Protein AF-A0A9C8L985-F1 (afdb_monomer)

Solvent-accessible surface area (backbone atoms only — not comparable to full-atom values): 3972 Å² total; per-residue (Å²): 136,85,84,77,76,77,76,78,78,71,80,52,64,70,58,53,51,50,51,53,50,52,38,52,52,50,29,54,52,28,45,56,50,19,53,52,33,42,52,51,17,66,76,64,71,38,68,68,43,41,53,54,17,54,51,31,46,49,52,27,52,51,31,50,52,53,4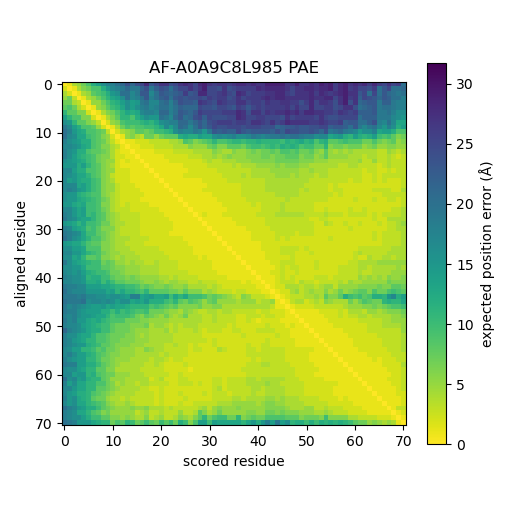7,64,74,73,110

Mean predicted aligned error: 7.2 Å

pLDDT: mean 86.9, std 11.47, range [50.19, 96.62]

Sequence (71 aa):
MNLQHVRQESRDAARQRLYRQAIAIALGGNLLLAVIKSAVAWFSGSSAVFSDAANSISDVLYSLLMAGGLY

Nearest PDB structures (foldseek):
  3txs-assembly1_C  TM=9.462E-01  e=4.297E+00  Biquartavirus 44RR2
  5j0j-assembly1_C  TM=8.743E-01  e=5.903E+00  synthetic construct
  6msr-assembly1_A  TM=7.463E-01  e=9.811E+00  synthetic construct

Radius of gyration: 18.95 Å; Cα contacts (8 Å, |Δi|>4): 46; chains: 1; bounding box: 37×23×60 Å

Structure (mmCIF, N/CA/C/O backbone):
data_AF-A0A9C8L985-F1
#
_entry.id   AF-A0A9C8L985-F1
#
loop_
_atom_site.group_PDB
_atom_site.id
_atom_site.type_symbol
_atom_site.label_atom_id
_atom_site.label_alt_id
_atom_site.label_comp_id
_atom_site.label_asym_id
_atom_site.label_entity_id
_atom_site.label_seq_id
_atom_site.pdbx_PDB_ins_code
_atom_site.Cartn_x
_atom_site.Cartn_y
_atom_site.Cartn_z
_atom_site.occupancy
_atom_site.B_iso_or_equiv
_atom_site.auth_seq_id
_atom_site.auth_comp_id
_atom_site.auth_asym_id
_atom_site.auth_atom_id
_atom_site.pdbx_PDB_model_num
ATOM 1 N N . MET A 1 1 ? -15.543 -14.029 46.545 1.00 50.19 1 MET A N 1
ATOM 2 C CA . MET A 1 1 ? -15.216 -14.039 45.101 1.00 50.19 1 MET A CA 1
ATOM 3 C C . MET A 1 1 ? -15.618 -12.689 44.520 1.00 50.19 1 MET A C 1
ATOM 5 O O . MET A 1 1 ? -16.794 -12.364 44.579 1.00 50.19 1 MET A O 1
ATOM 9 N N . ASN A 1 2 ? -14.662 -11.869 44.071 1.00 54.09 2 ASN A N 1
ATOM 10 C CA . ASN A 1 2 ? -14.936 -10.548 43.490 1.00 54.09 2 ASN A CA 1
ATOM 11 C C . ASN A 1 2 ? -15.076 -10.707 41.968 1.00 54.09 2 ASN A C 1
ATOM 13 O O . ASN A 1 2 ? -14.096 -11.012 41.291 1.00 54.09 2 ASN A O 1
ATOM 17 N N . LEU A 1 3 ? -16.294 -10.560 41.446 1.00 62.72 3 LEU A N 1
ATOM 18 C CA . LEU A 1 3 ? -16.578 -10.575 40.011 1.00 62.72 3 LEU A CA 1
ATOM 19 C C . LEU A 1 3 ? -16.041 -9.278 39.397 1.00 62.72 3 LEU A C 1
ATOM 21 O O . LEU A 1 3 ? -16.714 -8.249 39.413 1.00 62.72 3 LEU A O 1
ATOM 25 N N . GLN A 1 4 ? -14.814 -9.314 38.877 1.00 72.75 4 GLN A N 1
ATOM 26 C CA . GLN A 1 4 ? -14.291 -8.226 38.057 1.00 72.75 4 GLN A CA 1
ATOM 27 C C . GLN A 1 4 ? -15.089 -8.196 36.750 1.00 72.75 4 GLN A C 1
ATOM 29 O O . GLN A 1 4 ? -14.914 -9.046 35.879 1.00 72.75 4 GLN A O 1
ATOM 34 N N . HIS A 1 5 ? -16.006 -7.235 36.637 1.00 63.72 5 HIS A N 1
ATOM 35 C CA . HIS A 1 5 ? -16.666 -6.922 35.377 1.00 63.72 5 HIS A CA 1
ATOM 36 C C . HIS A 1 5 ? -15.588 -6.517 34.369 1.00 63.72 5 HIS A C 1
ATOM 38 O O . HIS A 1 5 ? -14.977 -5.453 34.494 1.00 63.72 5 HIS A O 1
ATOM 44 N N . VAL A 1 6 ? -15.339 -7.377 33.381 1.00 69.56 6 VAL A N 1
ATOM 45 C CA . VAL A 1 6 ? -14.542 -7.022 32.208 1.00 69.56 6 VAL A CA 1
ATOM 46 C C . VAL A 1 6 ? -15.287 -5.877 31.538 1.00 69.56 6 VAL A C 1
ATOM 48 O O . VAL A 1 6 ? -16.396 -6.057 31.035 1.00 69.56 6 VAL A O 1
ATOM 51 N N . ARG A 1 7 ? -14.723 -4.670 31.631 1.00 66.38 7 ARG A N 1
ATOM 52 C CA . ARG A 1 7 ? -15.298 -3.464 31.041 1.00 66.38 7 ARG A CA 1
ATOM 53 C C . ARG A 1 7 ? -15.448 -3.755 29.549 1.00 66.38 7 ARG A C 1
ATOM 55 O O . ARG A 1 7 ? -14.449 -3.963 28.867 1.00 66.38 7 ARG A O 1
ATOM 62 N N . GLN A 1 8 ? -16.685 -3.860 29.071 1.00 57.53 8 GLN A N 1
ATOM 63 C CA . GLN A 1 8 ? -16.942 -3.990 27.645 1.00 57.53 8 GLN A CA 1
ATOM 64 C C . GLN A 1 8 ? -16.478 -2.676 27.019 1.00 57.53 8 GLN A C 1
ATOM 66 O O . GLN A 1 8 ? -17.123 -1.646 27.195 1.00 57.53 8 GLN A O 1
ATOM 71 N N . GLU A 1 9 ? -15.301 -2.699 26.394 1.00 61.12 9 GLU A N 1
ATOM 72 C CA . GLU A 1 9 ? -14.772 -1.604 25.584 1.00 61.12 9 GLU A CA 1
ATOM 73 C C . GLU A 1 9 ? -15.814 -1.286 24.508 1.00 61.12 9 GLU A C 1
ATOM 75 O O . GLU A 1 9 ? -15.930 -1.960 23.482 1.00 61.12 9 GLU A O 1
ATOM 80 N N . SER A 1 10 ? -16.634 -0.273 24.773 1.00 61.75 10 SER A N 1
ATOM 81 C CA . SER A 1 10 ? -17.479 0.356 23.776 1.00 61.75 10 SER A CA 1
ATOM 82 C C . SER A 1 10 ? -16.548 0.896 22.699 1.00 61.75 10 SER A C 1
ATOM 84 O O . SER A 1 10 ? -15.816 1.849 22.965 1.00 61.75 10 SER A O 1
ATOM 86 N N . ARG A 1 11 ? -16.536 0.257 21.520 1.00 62.84 11 ARG A N 1
ATOM 87 C CA . ARG A 1 11 ? -15.753 0.682 20.351 1.00 62.84 11 ARG A CA 1
ATOM 88 C C . ARG A 1 11 ? -15.908 2.191 20.164 1.00 62.84 11 ARG A C 1
ATOM 90 O O . ARG A 1 11 ? -16.953 2.659 19.721 1.00 62.84 11 ARG A O 1
ATOM 97 N N . ASP A 1 12 ? -14.876 2.941 20.538 1.00 80.81 12 ASP A N 1
ATOM 98 C CA . ASP A 1 12 ? -14.887 4.394 20.444 1.00 80.81 12 ASP A CA 1
ATOM 99 C C . ASP A 1 12 ? -14.855 4.778 18.959 1.00 80.81 12 ASP A C 1
ATOM 101 O O . ASP A 1 12 ? -13.842 4.624 18.267 1.00 80.81 12 ASP A O 1
ATOM 105 N N . ALA A 1 13 ? -16.001 5.226 18.445 1.00 82.69 13 ALA A N 1
ATOM 106 C CA . ALA A 1 13 ? -16.185 5.528 17.030 1.00 82.69 13 ALA A CA 1
ATOM 107 C C . ALA A 1 13 ? -15.208 6.610 16.537 1.00 82.69 13 ALA A C 1
ATOM 109 O O . ALA A 1 13 ? -14.784 6.578 15.377 1.00 82.69 13 ALA A O 1
ATOM 110 N N . ALA A 1 14 ? -14.802 7.535 17.416 1.00 85.44 14 ALA A N 1
ATOM 111 C CA . ALA A 1 14 ? -13.808 8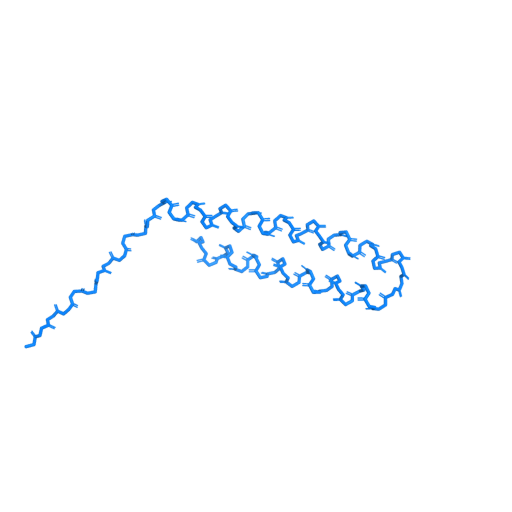.551 17.093 1.00 85.44 14 ALA A CA 1
ATOM 112 C C . ALA A 1 14 ? -12.428 7.917 16.860 1.00 85.44 14 ALA A C 1
ATOM 114 O O . ALA A 1 14 ? -11.788 8.188 15.841 1.00 85.44 14 ALA A O 1
ATOM 115 N N . ARG A 1 15 ? -12.005 6.997 17.739 1.00 86.06 15 ARG A N 1
ATOM 116 C CA . ARG A 1 15 ? -10.759 6.234 17.562 1.00 86.06 15 ARG A CA 1
ATOM 117 C C . ARG A 1 15 ? -10.799 5.362 16.313 1.00 86.06 15 ARG A C 1
ATOM 119 O O . ARG A 1 15 ? -9.834 5.352 15.556 1.00 86.06 15 ARG A O 1
ATOM 126 N N . GLN A 1 16 ? -11.912 4.681 16.040 1.00 86.81 16 GLN A N 1
ATOM 127 C CA . GLN A 1 16 ? -12.028 3.845 14.841 1.00 86.81 16 GLN A CA 1
ATOM 128 C C . GLN A 1 16 ? -11.891 4.670 13.551 1.00 86.81 16 GLN A C 1
ATOM 130 O O . GLN A 1 16 ? -11.257 4.222 12.595 1.00 86.81 16 GLN A O 1
ATOM 135 N N . ARG A 1 17 ? -12.427 5.898 13.524 1.00 89.12 17 ARG A N 1
ATOM 136 C CA . ARG A 1 17 ? -12.263 6.815 12.387 1.00 89.12 17 ARG A CA 1
ATOM 137 C C . ARG A 1 17 ? -10.803 7.227 12.184 1.00 89.12 17 ARG A C 1
ATOM 139 O O . ARG A 1 17 ? -10.351 7.241 11.041 1.00 89.12 17 ARG A O 1
ATOM 146 N N . LEU A 1 18 ? -10.069 7.493 13.267 1.00 92.62 18 LEU A N 1
ATOM 147 C CA . LEU A 1 18 ? -8.632 7.788 13.210 1.00 92.62 18 LEU A CA 1
ATOM 148 C C . LEU A 1 18 ? -7.830 6.597 12.672 1.00 92.62 18 LEU A C 1
ATOM 150 O O . LEU A 1 18 ? -7.007 6.779 11.780 1.00 92.62 18 LEU A O 1
ATOM 154 N N . TYR A 1 19 ? -8.115 5.375 13.134 1.00 91.31 19 TYR A N 1
ATOM 155 C CA . TYR A 1 19 ? -7.458 4.173 12.609 1.00 91.31 19 TYR A CA 1
ATOM 156 C C . TYR A 1 19 ? -7.722 3.976 11.114 1.00 91.31 19 TYR A C 1
ATOM 158 O O . TYR A 1 19 ? -6.791 3.717 10.357 1.00 91.31 19 TYR A O 1
ATOM 166 N N . ARG A 1 20 ? -8.966 4.170 10.658 1.00 91.00 20 ARG A N 1
ATOM 167 C CA . ARG A 1 20 ? -9.299 4.092 9.226 1.00 91.00 20 ARG A CA 1
ATOM 168 C C . ARG A 1 20 ? -8.538 5.133 8.405 1.00 91.00 20 ARG A C 1
ATOM 170 O O . ARG A 1 20 ? -8.047 4.803 7.330 1.00 91.00 20 ARG A O 1
ATOM 177 N N . GLN A 1 21 ? -8.413 6.363 8.906 1.00 94.38 21 GLN A N 1
ATOM 178 C CA . GLN A 1 21 ? -7.631 7.413 8.245 1.00 94.38 21 GLN A CA 1
ATOM 179 C C . GLN A 1 21 ? -6.142 7.065 8.185 1.00 94.38 21 GLN A C 1
ATOM 181 O O . GLN A 1 21 ? -5.545 7.165 7.117 1.00 94.38 21 GLN A O 1
ATOM 186 N N . ALA A 1 22 ? -5.555 6.612 9.294 1.00 94.94 22 ALA A N 1
ATOM 187 C CA . ALA A 1 22 ? -4.150 6.219 9.349 1.00 94.94 22 ALA A CA 1
ATOM 188 C C . ALA A 1 22 ? -3.841 5.080 8.367 1.00 94.94 22 ALA A C 1
ATOM 190 O O . ALA A 1 22 ? -2.873 5.161 7.617 1.00 94.94 22 ALA A O 1
ATOM 191 N N . ILE A 1 23 ? -4.703 4.060 8.313 1.00 93.31 23 ILE A N 1
ATOM 192 C CA . ILE A 1 23 ? -4.574 2.945 7.370 1.00 93.31 23 ILE A CA 1
ATOM 193 C C . ILE A 1 23 ? -4.715 3.424 5.925 1.00 93.31 23 ILE A C 1
ATOM 195 O O . ILE A 1 23 ? -3.926 3.014 5.082 1.00 93.31 23 ILE A O 1
ATOM 199 N N . ALA A 1 24 ? -5.673 4.306 5.626 1.00 94.12 24 ALA A N 1
ATOM 200 C CA . ALA A 1 24 ? -5.840 4.842 4.276 1.00 94.12 24 ALA A CA 1
ATOM 201 C C . ALA A 1 24 ? -4.601 5.628 3.813 1.00 94.12 24 ALA A C 1
ATOM 203 O O . ALA A 1 24 ? -4.149 5.452 2.682 1.00 94.12 24 ALA A O 1
ATOM 204 N N . ILE A 1 25 ? -4.023 6.451 4.696 1.00 96.12 25 ILE A N 1
ATOM 205 C CA . ILE A 1 25 ? -2.794 7.204 4.418 1.00 96.12 25 ILE A CA 1
ATOM 206 C C . ILE A 1 25 ? -1.612 6.249 4.225 1.00 96.12 25 ILE A C 1
ATOM 208 O O . ILE A 1 25 ? -0.891 6.376 3.237 1.00 96.12 25 ILE A O 1
ATOM 212 N N . ALA A 1 26 ? -1.427 5.280 5.126 1.00 94.31 26 ALA A N 1
ATOM 213 C CA . ALA A 1 26 ? -0.336 4.310 5.049 1.00 94.31 26 ALA A CA 1
ATOM 214 C C . ALA A 1 26 ? -0.418 3.467 3.771 1.00 94.31 26 ALA A C 1
ATOM 216 O O . ALA A 1 26 ? 0.565 3.333 3.050 1.00 94.31 26 ALA A O 1
ATOM 217 N N . LEU A 1 27 ? -1.605 2.958 3.447 1.00 93.94 27 LEU A N 1
ATOM 218 C CA . LEU A 1 27 ? -1.832 2.151 2.257 1.00 93.9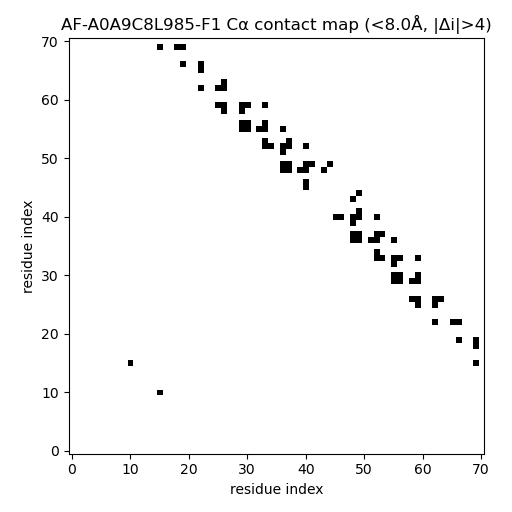4 27 LEU A CA 1
ATOM 219 C C . LEU A 1 27 ? -1.602 2.955 0.975 1.00 93.94 27 LEU A C 1
ATOM 221 O O . LEU A 1 27 ? -0.891 2.491 0.088 1.00 93.94 27 LEU A O 1
ATOM 225 N N . GLY A 1 28 ? -2.150 4.171 0.891 1.00 95.88 28 GLY A N 1
ATOM 226 C CA . GLY A 1 28 ? -1.940 5.051 -0.257 1.00 95.88 28 GLY A CA 1
ATOM 227 C C . GLY A 1 28 ? -0.470 5.440 -0.437 1.00 95.88 28 GLY A C 1
ATOM 228 O O . GLY A 1 28 ? 0.057 5.354 -1.545 1.00 95.88 28 GLY A O 1
ATOM 229 N N . GLY A 1 29 ? 0.205 5.810 0.655 1.00 95.94 29 GLY A N 1
ATOM 230 C CA . GLY A 1 29 ? 1.620 6.180 0.652 1.00 95.94 29 GLY A CA 1
ATOM 231 C C . GLY A 1 29 ?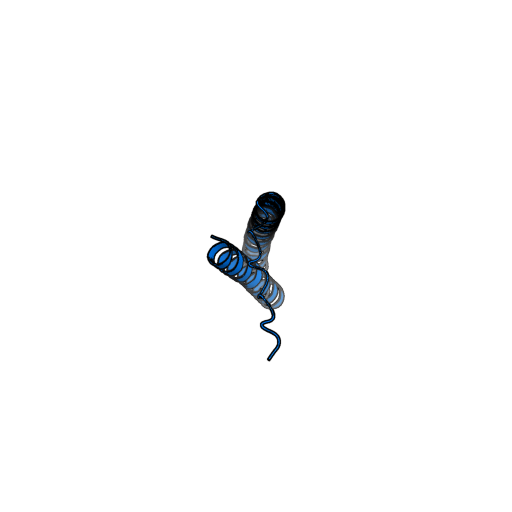 2.526 5.022 0.243 1.00 95.94 29 GLY A C 1
AT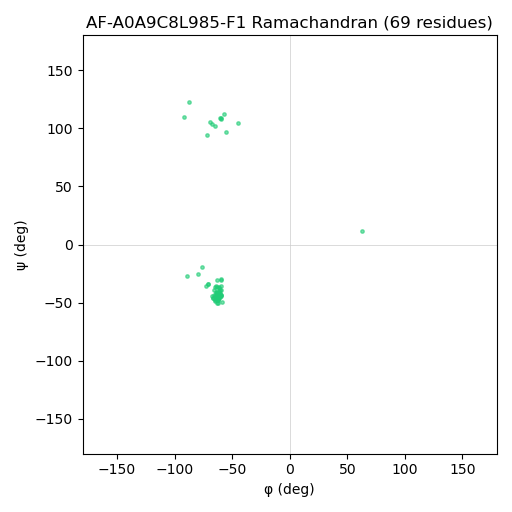OM 232 O O . GLY A 1 29 ? 3.321 5.170 -0.683 1.00 95.94 29 GLY A O 1
ATOM 233 N N . ASN A 1 30 ? 2.362 3.853 0.868 1.00 95.75 30 ASN A N 1
ATOM 234 C CA . ASN A 1 30 ? 3.158 2.666 0.556 1.00 95.75 30 ASN A CA 1
ATOM 235 C C . ASN A 1 30 ? 2.905 2.164 -0.866 1.00 95.75 30 ASN A C 1
ATOM 237 O O . ASN A 1 30 ? 3.848 1.742 -1.530 1.00 95.75 30 ASN A O 1
ATOM 241 N N . LEU A 1 31 ? 1.666 2.243 -1.366 1.00 94.94 31 LEU A N 1
ATOM 242 C CA . LEU A 1 31 ? 1.346 1.823 -2.729 1.00 94.94 31 LEU A CA 1
ATOM 243 C C . LEU A 1 31 ? 2.025 2.727 -3.757 1.00 94.94 31 LEU A C 1
ATOM 245 O O . LEU A 1 31 ? 2.657 2.233 -4.689 1.00 94.94 31 LEU A O 1
ATOM 249 N N . LEU A 1 32 ? 1.944 4.044 -3.564 1.00 96.62 32 LEU A N 1
ATOM 250 C CA . LEU A 1 32 ? 2.628 5.008 -4.421 1.00 96.62 32 LEU A CA 1
ATOM 251 C C . LEU A 1 32 ? 4.147 4.793 -4.394 1.00 96.62 32 LEU A C 1
ATOM 253 O O . LEU A 1 32 ? 4.781 4.752 -5.449 1.00 96.62 32 LEU A O 1
ATOM 257 N N . LEU A 1 33 ? 4.725 4.592 -3.207 1.00 94.69 33 LEU A N 1
ATOM 258 C CA . LEU A 1 33 ? 6.156 4.340 -3.049 1.00 94.69 33 LEU A CA 1
ATOM 259 C C . LEU A 1 33 ? 6.584 3.034 -3.737 1.00 94.69 33 LEU A C 1
ATOM 261 O O . LEU A 1 33 ? 7.587 3.016 -4.451 1.00 94.69 33 LEU A O 1
ATOM 265 N N . ALA A 1 34 ? 5.796 1.967 -3.582 1.00 94.44 34 ALA A N 1
ATOM 266 C CA . ALA A 1 34 ? 6.049 0.669 -4.196 1.00 94.44 34 ALA A CA 1
ATOM 267 C C . ALA A 1 34 ? 6.014 0.751 -5.726 1.00 94.44 34 ALA A C 1
ATOM 269 O O . ALA A 1 34 ? 6.888 0.185 -6.383 1.00 94.44 34 ALA A O 1
ATOM 270 N N . VAL A 1 35 ? 5.060 1.492 -6.301 1.00 94.69 35 VAL A N 1
ATOM 271 C CA . VAL A 1 35 ? 4.975 1.717 -7.754 1.00 94.69 35 VAL A CA 1
ATOM 272 C C . VAL A 1 35 ? 6.211 2.455 -8.263 1.00 94.69 35 VAL A C 1
ATOM 274 O O . VAL A 1 35 ? 6.826 2.012 -9.233 1.00 94.69 35 VAL A O 1
ATOM 277 N N . ILE A 1 36 ? 6.621 3.535 -7.590 1.00 95.19 36 ILE A N 1
ATOM 278 C CA . ILE A 1 36 ? 7.808 4.307 -7.980 1.00 95.19 36 ILE A CA 1
ATOM 279 C C . ILE A 1 36 ? 9.065 3.437 -7.893 1.00 95.19 36 ILE A C 1
ATOM 281 O O . ILE A 1 36 ? 9.810 3.352 -8.867 1.00 95.19 36 ILE A O 1
ATOM 285 N N . LYS A 1 37 ? 9.293 2.745 -6.769 1.00 92.81 37 LYS A N 1
ATOM 286 C CA . LYS A 1 37 ? 10.466 1.873 -6.599 1.00 92.81 37 LYS A CA 1
ATOM 287 C C . LYS A 1 37 ? 10.484 0.738 -7.615 1.00 92.81 37 LYS A C 1
ATOM 289 O O . LYS A 1 37 ? 11.542 0.446 -8.156 1.00 92.81 37 LYS A O 1
ATOM 294 N N . SER A 1 38 ? 9.333 0.138 -7.914 1.00 89.69 38 SER A N 1
ATOM 295 C CA . SER A 1 38 ? 9.230 -0.925 -8.920 1.00 89.69 38 SER A CA 1
ATOM 296 C C . SER A 1 38 ? 9.571 -0.411 -10.318 1.00 89.69 38 SER A C 1
ATOM 298 O O . SER A 1 38 ? 10.319 -1.063 -11.04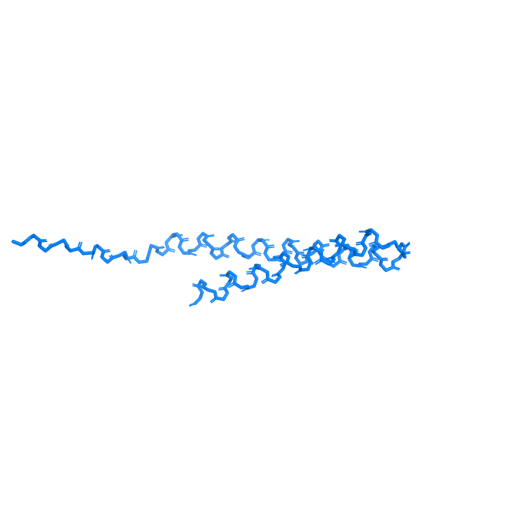3 1.00 89.69 38 SER A O 1
ATOM 300 N N . ALA A 1 39 ? 9.094 0.785 -10.679 1.00 92.56 39 ALA A N 1
ATOM 301 C CA . ALA A 1 39 ? 9.457 1.427 -11.938 1.00 92.56 39 ALA A CA 1
ATOM 302 C C . ALA A 1 39 ? 10.967 1.712 -12.003 1.00 92.56 39 ALA A C 1
ATOM 304 O O . ALA A 1 39 ? 11.623 1.347 -12.976 1.00 92.56 39 ALA A O 1
ATOM 305 N N . VAL A 1 40 ? 11.548 2.294 -10.947 1.00 93.31 40 VAL A N 1
ATOM 306 C CA . VAL A 1 40 ? 12.993 2.569 -10.879 1.00 93.31 40 VAL A CA 1
ATOM 307 C C . VAL A 1 40 ? 13.811 1.275 -10.915 1.00 93.31 40 VAL A C 1
ATOM 309 O O . VAL A 1 40 ? 14.815 1.223 -11.619 1.00 93.31 40 VAL A O 1
ATOM 312 N N . ALA A 1 41 ? 13.384 0.218 -10.220 1.00 92.31 41 ALA A N 1
ATOM 313 C CA . ALA A 1 41 ? 14.037 -1.089 -10.249 1.00 92.31 41 ALA A CA 1
ATOM 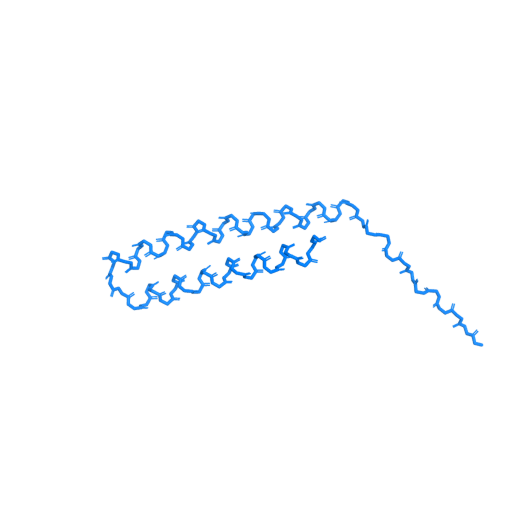314 C C . ALA A 1 41 ? 14.071 -1.662 -11.671 1.00 92.31 41 ALA A C 1
ATOM 316 O O . ALA A 1 41 ? 15.117 -2.140 -12.113 1.00 92.31 41 ALA A O 1
ATOM 317 N N . TRP A 1 42 ? 12.954 -1.554 -12.398 1.00 89.56 42 TRP A N 1
ATOM 318 C CA . TRP A 1 42 ? 12.839 -2.009 -13.782 1.00 89.56 42 TRP A CA 1
ATOM 319 C C . TRP A 1 42 ? 13.786 -1.257 -14.720 1.00 89.56 42 TRP A C 1
ATOM 321 O O . TRP A 1 42 ? 14.481 -1.878 -15.519 1.00 89.56 42 TRP A O 1
ATOM 331 N N . PHE A 1 43 ? 13.862 0.072 -14.601 1.00 92.56 43 PHE A N 1
ATOM 332 C CA . PHE A 1 43 ? 14.764 0.878 -15.429 1.00 92.56 43 PHE A CA 1
ATOM 333 C C . PHE A 1 43 ? 16.238 0.729 -15.039 1.00 92.56 43 PHE A C 1
ATOM 335 O O . PHE A 1 43 ? 17.107 0.764 -15.905 1.00 92.56 43 PHE A O 1
ATOM 342 N N . SER A 1 44 ? 16.537 0.572 -13.749 1.00 91.44 44 SER A N 1
ATOM 343 C CA . SER A 1 44 ? 17.913 0.503 -13.254 1.00 91.44 44 SER A CA 1
ATOM 344 C C . SER A 1 44 ? 18.558 -0.868 -13.455 1.00 91.44 44 SER A C 1
ATOM 346 O O . SER A 1 44 ? 19.785 -0.944 -13.431 1.00 91.44 44 SER A O 1
ATOM 348 N N . G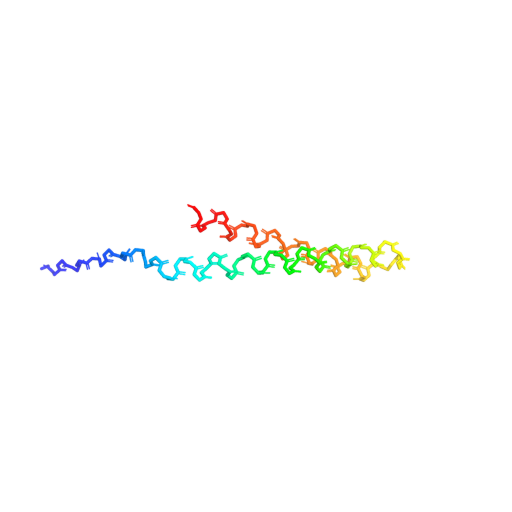LY A 1 45 ? 17.776 -1.950 -13.543 1.00 87.62 45 GLY A N 1
ATOM 349 C CA . GLY A 1 45 ? 18.296 -3.324 -13.559 1.00 87.62 45 GLY A CA 1
ATOM 350 C C . GLY A 1 45 ? 19.048 -3.729 -12.280 1.00 87.62 45 GLY A C 1
ATOM 351 O O . GLY A 1 45 ? 19.723 -4.754 -12.258 1.00 87.62 45 GLY A O 1
ATOM 352 N N . SER A 1 46 ? 18.965 -2.922 -11.217 1.00 88.06 46 SER A N 1
ATOM 353 C CA . SER A 1 46 ? 19.713 -3.126 -9.977 1.00 88.06 46 SER A CA 1
ATOM 354 C C . SER A 1 46 ? 18.965 -4.046 -9.019 1.00 88.06 46 SER A C 1
ATOM 356 O O . SER A 1 46 ? 17.864 -3.727 -8.561 1.00 88.06 46 SER A O 1
ATOM 358 N N . SER A 1 47 ? 19.609 -5.147 -8.629 1.00 89.50 47 SER A N 1
ATOM 359 C CA . SER A 1 47 ? 19.082 -6.082 -7.627 1.00 89.50 47 SER A CA 1
ATOM 360 C C . SER A 1 47 ? 18.844 -5.424 -6.264 1.00 89.50 47 SER A C 1
ATOM 362 O O . SER A 1 47 ? 17.929 -5.821 -5.546 1.00 89.50 47 SER A O 1
ATOM 364 N N . ALA A 1 48 ? 19.620 -4.391 -5.913 1.00 90.62 48 ALA A N 1
ATOM 365 C CA . ALA A 1 48 ? 19.427 -3.652 -4.665 1.00 90.62 48 ALA A CA 1
ATOM 366 C C . ALA A 1 48 ? 18.105 -2.869 -4.676 1.00 90.62 48 ALA A C 1
ATOM 368 O O . ALA A 1 48 ? 17.340 -2.923 -3.715 1.00 90.62 48 ALA A O 1
ATOM 369 N N . VAL A 1 49 ? 17.797 -2.199 -5.791 1.00 88.31 49 VAL A N 1
ATOM 370 C CA . VAL A 1 49 ? 16.544 -1.443 -5.947 1.00 88.31 49 VAL A CA 1
ATOM 371 C C . VAL A 1 49 ? 15.352 -2.392 -6.067 1.00 88.31 49 VAL A C 1
ATOM 373 O O . VAL A 1 49 ? 14.283 -2.100 -5.539 1.00 88.31 49 VAL A O 1
ATOM 376 N N . PHE A 1 50 ? 15.533 -3.563 -6.685 1.00 92.00 50 PHE A N 1
ATOM 377 C CA . PHE A 1 50 ? 14.504 -4.603 -6.708 1.00 92.00 50 PHE A CA 1
ATOM 378 C C . PHE A 1 50 ? 14.166 -5.109 -5.298 1.00 92.00 50 PHE A C 1
ATOM 380 O O . PHE A 1 50 ? 12.991 -5.212 -4.948 1.00 92.00 50 PHE A O 1
ATOM 387 N N . SER A 1 51 ? 15.178 -5.362 -4.460 1.00 93.00 51 SER A N 1
ATOM 388 C CA . SER A 1 51 ? 14.967 -5.737 -3.055 1.00 93.00 51 SER A CA 1
ATOM 389 C C . SER A 1 51 ? 14.235 -4.643 -2.273 1.00 93.00 51 SER A C 1
ATOM 391 O O . SER A 1 51 ? 13.361 -4.942 -1.462 1.00 93.00 51 SER A O 1
ATOM 393 N N . ASP A 1 52 ? 14.560 -3.376 -2.526 1.00 92.62 52 ASP A N 1
ATOM 394 C CA . ASP A 1 52 ? 13.907 -2.243 -1.867 1.00 92.62 52 ASP A CA 1
ATOM 395 C C . ASP A 1 52 ? 12.452 -2.038 -2.348 1.00 92.62 52 ASP A C 1
ATOM 397 O O . ASP A 1 52 ? 11.560 -1.696 -1.565 1.00 92.62 52 ASP A O 1
ATOM 401 N N . ALA A 1 53 ? 12.170 -2.324 -3.625 1.00 91.62 53 ALA A N 1
ATOM 402 C CA . ALA A 1 53 ? 10.813 -2.368 -4.167 1.00 91.62 53 ALA A CA 1
ATOM 403 C C . ALA A 1 53 ? 9.986 -3.501 -3.533 1.00 91.62 53 ALA A C 1
ATOM 405 O O . ALA A 1 53 ? 8.855 -3.267 -3.105 1.00 91.62 53 ALA A O 1
ATOM 406 N N . ALA A 1 54 ? 10.559 -4.701 -3.395 1.00 93.12 54 ALA A N 1
ATOM 407 C CA . ALA A 1 54 ? 9.915 -5.837 -2.733 1.00 93.12 54 ALA A CA 1
ATOM 408 C C . ALA A 1 54 ? 9.593 -5.553 -1.252 1.00 93.12 54 ALA A C 1
ATOM 410 O O . ALA A 1 54 ? 8.526 -5.937 -0.762 1.00 93.12 54 ALA A O 1
ATOM 411 N N . ASN A 1 55 ? 10.463 -4.820 -0.550 1.00 94.69 55 ASN A N 1
ATOM 412 C CA . ASN A 1 55 ? 10.180 -4.370 0.812 1.00 94.69 55 ASN A CA 1
ATOM 413 C C . ASN A 1 55 ? 8.963 -3.434 0.851 1.00 94.69 55 ASN A C 1
ATOM 415 O O . ASN A 1 55 ? 8.032 -3.654 1.618 1.00 94.69 55 ASN A O 1
ATOM 419 N N . SER A 1 56 ? 8.912 -2.452 -0.051 1.00 91.62 56 SER A N 1
ATOM 420 C CA . SER A 1 56 ? 7.776 -1.526 -0.132 1.00 91.62 56 SER A CA 1
ATOM 421 C C . SER A 1 56 ? 6.457 -2.222 -0.495 1.00 91.62 56 SER A C 1
ATOM 423 O O . SER A 1 56 ? 5.397 -1.786 -0.052 1.00 91.62 56 SER A O 1
ATOM 425 N N . ILE A 1 57 ? 6.492 -3.310 -1.273 1.00 92.56 57 ILE A N 1
ATOM 426 C CA . ILE A 1 57 ? 5.310 -4.147 -1.546 1.00 92.56 57 ILE A CA 1
ATOM 427 C C . ILE A 1 57 ? 4.835 -4.848 -0.265 1.00 92.56 57 ILE A C 1
ATOM 429 O O . ILE A 1 57 ? 3.630 -4.925 -0.018 1.00 92.56 57 ILE A O 1
ATOM 433 N N . SER A 1 58 ? 5.760 -5.314 0.576 1.00 94.50 58 SER A N 1
ATOM 434 C CA . SER A 1 58 ? 5.422 -5.900 1.881 1.00 94.50 58 SER A CA 1
ATOM 435 C C . SER A 1 58 ? 4.690 -4.897 2.777 1.00 94.50 58 SER A C 1
ATOM 437 O O . SER A 1 58 ? 3.696 -5.259 3.406 1.00 94.50 58 SER A O 1
ATOM 439 N N . ASP A 1 59 ? 5.095 -3.625 2.761 1.00 93.38 59 ASP A N 1
ATOM 440 C CA . ASP A 1 59 ? 4.426 -2.564 3.525 1.00 93.38 59 ASP A CA 1
ATOM 441 C C . ASP A 1 59 ? 2.978 -2.321 3.048 1.00 93.38 59 ASP A C 1
ATOM 443 O O . ASP A 1 59 ? 2.072 -2.084 3.859 1.00 93.38 59 ASP A O 1
ATOM 447 N N . VAL A 1 60 ? 2.716 -2.443 1.740 1.00 93.38 60 VAL A N 1
ATOM 448 C CA . VAL A 1 60 ? 1.352 -2.397 1.174 1.00 93.38 60 VAL A CA 1
ATOM 449 C C . VAL A 1 60 ? 0.522 -3.583 1.657 1.00 93.38 60 VAL A C 1
ATOM 451 O O . VAL A 1 60 ? -0.603 -3.391 2.124 1.00 93.38 60 VAL A O 1
ATOM 454 N N . LEU A 1 61 ? 1.069 -4.800 1.581 1.00 93.81 61 LEU A N 1
ATOM 455 C CA . LEU A 1 61 ? 0.391 -6.014 2.045 1.00 93.81 61 LEU A CA 1
ATOM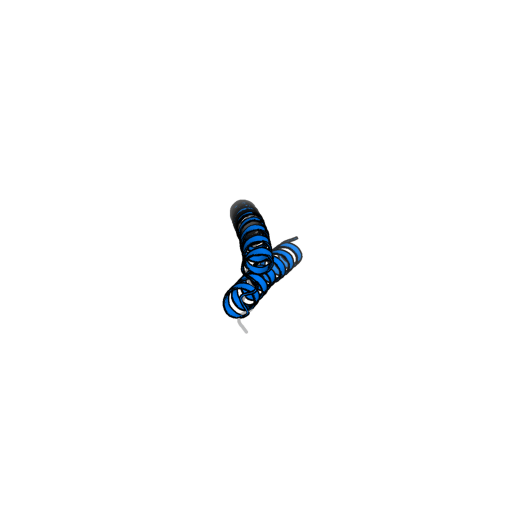 456 C C . LEU A 1 61 ? 0.060 -5.931 3.537 1.00 93.81 61 LEU A C 1
ATOM 458 O O . LEU A 1 61 ? -1.062 -6.235 3.936 1.00 93.81 61 LEU A O 1
ATOM 462 N N . TYR A 1 62 ? 0.992 -5.450 4.357 1.00 92.44 62 TYR A N 1
ATOM 463 C CA . TYR A 1 62 ? 0.759 -5.261 5.786 1.00 92.44 62 TYR A CA 1
ATOM 464 C C . TYR A 1 62 ? -0.360 -4.247 6.052 1.00 92.44 62 TYR A C 1
ATOM 466 O O . TYR A 1 62 ? -1.243 -4.477 6.881 1.00 92.44 62 TYR A O 1
ATOM 474 N N . SER A 1 63 ? -0.375 -3.147 5.296 1.00 89.56 63 SER A N 1
ATOM 475 C CA . SER A 1 63 ? -1.423 -2.126 5.384 1.00 89.56 63 SER A CA 1
ATOM 476 C C . SER A 1 63 ? -2.801 -2.679 4.987 1.00 89.56 63 SER A C 1
ATOM 478 O O . SER A 1 63 ? -3.800 -2.342 5.623 1.00 89.56 63 SER A O 1
ATOM 480 N N . LEU A 1 64 ? -2.865 -3.571 3.989 1.00 92.00 64 LEU A N 1
ATOM 481 C CA . LEU A 1 64 ? -4.090 -4.282 3.595 1.00 92.00 64 LEU A CA 1
ATOM 482 C C . LEU A 1 64 ? -4.583 -5.228 4.695 1.00 92.00 64 LEU A C 1
ATOM 484 O O . LEU A 1 64 ? -5.777 -5.246 4.993 1.00 92.00 64 LEU A O 1
ATOM 488 N N . LEU A 1 65 ? -3.680 -5.983 5.326 1.00 94.12 65 LEU A N 1
ATOM 489 C CA . LEU A 1 65 ? -4.024 -6.873 6.438 1.00 94.12 65 LEU A CA 1
ATOM 490 C C . LEU A 1 65 ? -4.550 -6.087 7.646 1.00 94.12 65 LEU A C 1
ATOM 492 O O . LEU A 1 65 ? -5.568 -6.465 8.224 1.00 94.12 65 LEU A O 1
ATOM 496 N N . MET A 1 66 ? -3.917 -4.959 7.991 1.00 91.06 66 MET A N 1
ATOM 497 C CA . MET A 1 66 ? -4.429 -4.065 9.035 1.00 91.06 66 MET A CA 1
ATOM 498 C C . MET A 1 66 ? -5.807 -3.502 8.687 1.00 91.06 66 MET A C 1
ATOM 500 O O . MET A 1 66 ? -6.673 -3.446 9.560 1.00 91.06 66 MET A O 1
ATOM 504 N N . ALA A 1 67 ? -6.034 -3.105 7.429 1.00 89.19 67 ALA A N 1
ATOM 505 C CA . ALA A 1 67 ? -7.352 -2.667 6.978 1.00 89.19 67 ALA A CA 1
ATOM 506 C C . ALA A 1 67 ? -8.390 -3.777 7.183 1.00 89.19 67 ALA A C 1
ATOM 508 O O . ALA A 1 67 ? -9.428 -3.530 7.792 1.00 89.19 67 ALA A O 1
ATOM 509 N N . GLY A 1 68 ? -8.079 -4.998 6.740 1.00 90.81 68 GLY A N 1
ATOM 510 C CA . GLY A 1 68 ? -8.944 -6.167 6.883 1.00 90.81 68 GLY A CA 1
ATOM 511 C C . GLY A 1 68 ? -9.272 -6.523 8.334 1.00 90.81 68 GLY A C 1
ATOM 512 O O . GLY A 1 68 ? -10.392 -6.924 8.605 1.00 90.81 68 GLY A O 1
ATOM 513 N N . GLY A 1 69 ? -8.341 -6.338 9.276 1.00 87.50 69 GLY A N 1
ATOM 514 C CA . GLY A 1 69 ? -8.599 -6.570 10.704 1.00 87.50 69 GLY A CA 1
ATOM 515 C C . GLY A 1 69 ? -9.420 -5.473 11.398 1.00 87.50 69 GLY A C 1
ATOM 516 O O . GLY A 1 69 ? -9.961 -5.706 12.480 1.00 87.50 69 GLY A O 1
ATOM 517 N N . LEU A 1 70 ? -9.496 -4.270 10.817 1.00 83.69 70 LEU A N 1
ATOM 518 C CA . LEU A 1 70 ? -10.228 -3.132 11.387 1.00 83.69 70 LEU A CA 1
ATOM 519 C C . LEU A 1 70 ? -11.705 -3.075 10.956 1.00 83.69 70 LEU A C 1
ATOM 521 O O . LEU A 1 70 ? -12.524 -2.471 11.668 1.00 83.69 70 LEU A O 1
ATOM 525 N N . TYR A 1 71 ? -12.022 -3.629 9.784 1.00 77.19 71 TYR A N 1
ATOM 526 C CA . TYR A 1 71 ? -13.385 -3.747 9.257 1.00 77.19 71 TYR A CA 1
ATOM 527 C C . TYR A 1 71 ? -14.068 -5.007 9.786 1.00 77.19 71 TYR A C 1
ATOM 529 O O . TYR A 1 71 ? -15.236 -4.861 10.214 1.00 77.19 71 TYR A O 1
#

Foldseek 3Di:
DDPDPPPPPPPPVVVLVVLLVVLVCQLVVLVVVLVVLVVVCVVVVDPVSVVVSVVSVVSNVVSVVSVVVSD

Secondary structure (DSSP, 8-state):
------------HHHHHHHHHHHHHHHHHHHHHHHHHHHHHHHH--HHHHHHHHHHHHHHHHHHHHHHHH-